Protein AF-A0A348B0L6-F1 (afdb_monomer)

Secondary structure (DSSP, 8-state):
-----------GGG--PPPHHHHTTS---TT--EEEEEETTTTEEEEEE--S-----

Radius of gyration: 13.25 Å; Cα contacts (8 Å, |Δi|>4): 43; chains: 1; bounding box: 30×31×33 Å

Nearest PDB structures (foldseek):
  5itm-assembly1_B  TM=9.833E-01  e=5.910E-05  Saccharolobus solfataricus
  5itm-assembly2_A  TM=9.679E-01  e=4.860E-05  Saccharolobus solfataricus
  1z0r-assembly1_B  TM=7.667E-01  e=4.016E-02  Bacillus subtilis
  2ro4-assembly1_B  TM=7.318E-01  e=6.767E-02  Bacillus subtilis
  3o27-assembly1_B  TM=5.942E-01  e=3.032E-01  Saccharolobus islandicus

Structure (mmCIF, N/CA/C/O backbone):
data_AF-A0A348B0L6-F1
#
_entry.id   AF-A0A348B0L6-F1
#
loop_
_atom_site.group_PDB
_atom_site.id
_atom_site.type_symbol
_atom_site.label_atom_id
_atom_site.label_alt_id
_atom_site.label_comp_id
_atom_site.label_asym_id
_atom_site.label_entity_id
_atom_site.label_seq_id
_atom_site.pdbx_PDB_ins_code
_atom_site.Cartn_x
_atom_site.Cartn_y
_atom_site.Cartn_z
_atom_site.occupancy
_atom_site.B_iso_or_equiv
_atom_site.auth_seq_id
_atom_site.auth_comp_id
_atom_site.auth_asym_id
_atom_site.auth_atom_id
_atom_site.pdbx_PDB_model_num
ATOM 1 N N . MET A 1 1 ? -11.284 -5.512 17.365 1.00 50.44 1 MET A N 1
ATOM 2 C CA . MET A 1 1 ? -10.403 -5.391 16.182 1.00 50.44 1 MET A CA 1
ATOM 3 C C . MET A 1 1 ? -10.181 -3.911 15.914 1.00 50.44 1 MET A C 1
ATOM 5 O O . MET A 1 1 ? -11.160 -3.183 15.846 1.00 50.44 1 MET A O 1
ATOM 9 N N . ALA A 1 2 ? -8.934 -3.441 15.862 1.00 74.56 2 ALA A N 1
ATOM 10 C CA . ALA A 1 2 ? -8.640 -2.012 15.736 1.00 74.56 2 ALA A CA 1
ATOM 11 C C . ALA A 1 2 ? -8.401 -1.638 14.266 1.00 74.56 2 ALA A C 1
ATOM 13 O O . ALA A 1 2 ? -7.342 -1.950 13.715 1.00 74.56 2 ALA A O 1
ATOM 14 N N . ARG A 1 3 ? -9.379 -0.966 13.649 1.00 83.31 3 ARG A N 1
ATOM 15 C CA . ARG A 1 3 ? -9.228 -0.304 12.346 1.00 83.31 3 ARG A CA 1
ATOM 16 C C . ARG A 1 3 ? -8.214 0.832 12.496 1.00 83.31 3 ARG A C 1
ATOM 18 O O . ARG A 1 3 ? -8.245 1.575 13.474 1.00 83.31 3 ARG A O 1
ATOM 25 N N . THR A 1 4 ? -7.264 0.933 11.575 1.00 89.38 4 THR A N 1
ATOM 26 C CA . THR A 1 4 ? -6.283 2.025 11.553 1.00 89.38 4 THR A CA 1
ATOM 27 C C . THR A 1 4 ? -6.339 2.666 10.191 1.00 89.38 4 THR A C 1
ATOM 29 O O . THR A 1 4 ? -6.084 2.009 9.190 1.00 89.38 4 THR A O 1
ATOM 32 N N . GLU A 1 5 ? -6.698 3.937 10.185 1.00 91.25 5 GLU A N 1
ATOM 33 C CA . GLU A 1 5 ? -6.894 4.738 8.991 1.00 91.25 5 GLU A CA 1
ATOM 34 C C . GLU A 1 5 ? -6.308 6.124 9.213 1.00 91.25 5 GLU A C 1
ATOM 36 O O . GLU A 1 5 ? -6.175 6.589 10.349 1.00 91.25 5 GLU A O 1
ATOM 41 N N . GLU A 1 6 ? -5.917 6.764 8.122 1.00 93.62 6 GLU A N 1
ATOM 42 C CA . GLU A 1 6 ? -5.368 8.109 8.134 1.00 93.62 6 GLU A CA 1
ATOM 43 C C . GLU A 1 6 ? -5.635 8.747 6.771 1.00 93.62 6 GLU A C 1
ATOM 45 O O . GLU A 1 6 ? -5.469 8.102 5.734 1.00 93.62 6 GLU A O 1
ATOM 50 N N . ILE A 1 7 ? -6.092 9.999 6.778 1.00 94.69 7 ILE A N 1
ATOM 51 C CA . ILE A 1 7 ? -6.389 10.745 5.555 1.00 94.69 7 ILE A CA 1
ATOM 52 C C . ILE A 1 7 ? -5.072 11.291 5.011 1.00 94.69 7 ILE A C 1
ATOM 54 O O . ILE A 1 7 ? -4.382 12.053 5.686 1.00 94.69 7 ILE A O 1
ATOM 58 N N . VAL A 1 8 ? -4.737 10.916 3.780 1.00 96.25 8 VAL A N 1
ATOM 59 C CA . VAL A 1 8 ? -3.515 11.350 3.098 1.00 96.25 8 VAL A CA 1
ATOM 60 C C . VAL A 1 8 ? -3.849 12.020 1.774 1.00 96.25 8 VAL A C 1
ATOM 62 O O . VAL A 1 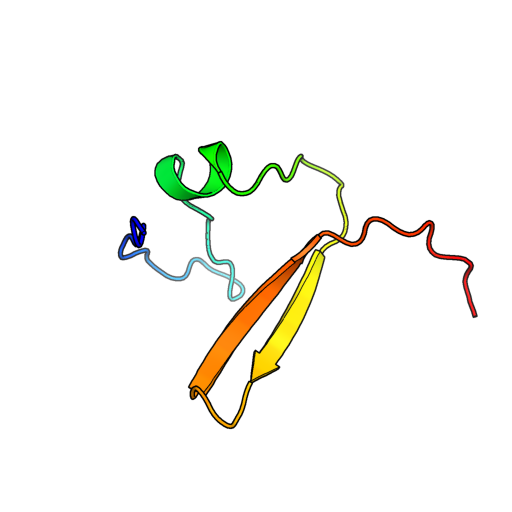8 ? -4.858 11.726 1.135 1.00 96.25 8 VAL A O 1
ATOM 65 N N . LYS A 1 9 ? -2.980 12.935 1.348 1.00 96.88 9 LYS A N 1
ATOM 66 C CA . LYS A 1 9 ? -3.080 13.582 0.042 1.00 96.88 9 LYS A CA 1
ATOM 67 C C . LYS A 1 9 ? -2.446 12.695 -1.029 1.00 96.88 9 LYS A C 1
ATOM 69 O O . LYS A 1 9 ? -1.345 12.180 -0.836 1.00 96.88 9 LYS A O 1
ATOM 74 N N . VAL A 1 10 ? -3.100 12.599 -2.184 1.00 96.50 10 VAL A N 1
ATOM 75 C CA . VAL A 1 10 ? -2.494 12.012 -3.384 1.00 96.50 10 VAL A CA 1
ATOM 76 C C . VAL A 1 10 ? -1.396 12.949 -3.888 1.00 96.50 10 VAL A C 1
ATOM 78 O O . VAL A 1 10 ? -1.624 14.135 -4.143 1.00 96.50 10 VAL A O 1
ATOM 81 N N . SER A 1 11 ? -0.183 12.421 -3.981 1.00 96.25 11 SER A N 1
ATOM 82 C CA . SER A 1 11 ? 0.980 13.127 -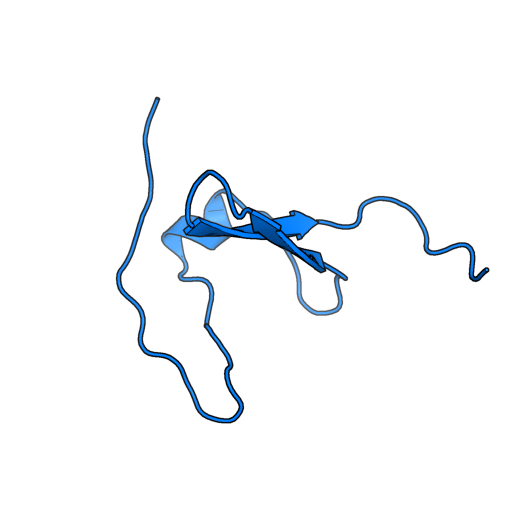4.507 1.00 96.25 11 SER A CA 1
ATOM 83 C C . SER A 1 11 ? 0.975 13.120 -6.037 1.00 96.25 11 SER A C 1
ATOM 85 O O . SER A 1 11 ? 0.097 12.549 -6.686 1.00 96.25 11 SER A O 1
ATOM 87 N N . ARG A 1 12 ? 1.961 13.790 -6.642 1.00 95.88 12 ARG A N 1
ATOM 88 C CA . ARG A 1 12 ? 2.139 13.765 -8.100 1.00 95.88 12 ARG A CA 1
ATOM 89 C C . ARG A 1 1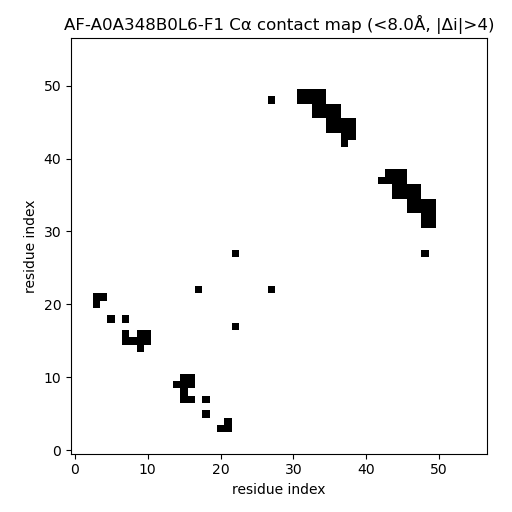2 ? 2.262 12.321 -8.600 1.00 95.88 12 ARG A C 1
ATOM 91 O O . ARG A 1 12 ? 2.655 11.430 -7.851 1.00 95.88 12 ARG A O 1
ATOM 98 N N . ASN A 1 13 ? 1.935 12.108 -9.872 1.00 96.62 13 ASN A N 1
ATOM 99 C CA . ASN A 1 13 ? 2.010 10.796 -10.521 1.00 96.62 13 ASN A CA 1
ATOM 100 C C . ASN A 1 13 ? 1.191 9.708 -9.798 1.00 96.62 13 ASN A C 1
ATOM 102 O O . ASN A 1 13 ? 1.601 8.554 -9.766 1.00 96.62 13 ASN A O 1
ATOM 106 N N . TYR A 1 14 ? 0.048 10.081 -9.205 1.00 95.19 14 TYR A N 1
ATOM 107 C CA . TYR A 1 14 ? -0.881 9.162 -8.531 1.00 95.19 14 TYR A CA 1
ATOM 108 C C . TYR A 1 14 ? -0.279 8.396 -7.340 1.00 95.19 14 TYR A C 1
ATOM 110 O O . TYR A 1 14 ? -0.785 7.350 -6.940 1.00 95.19 14 TYR A O 1
ATOM 118 N N . GLN A 1 15 ? 0.795 8.915 -6.742 1.00 94.56 15 GLN A N 1
ATOM 119 C CA . GLN A 1 15 ? 1.443 8.272 -5.603 1.00 94.56 15 GLN A CA 1
ATOM 120 C C . GLN A 1 15 ? 0.673 8.536 -4.308 1.00 94.56 15 GLN A C 1
ATOM 122 O O . GLN A 1 15 ? 0.331 9.677 -3.987 1.00 94.56 15 GLN A O 1
ATOM 127 N N . ILE A 1 16 ? 0.453 7.483 -3.525 1.00 94.31 16 ILE A N 1
ATOM 128 C CA . ILE A 1 16 ? -0.123 7.568 -2.182 1.00 94.31 16 ILE A CA 1
ATOM 129 C C . ILE A 1 16 ? 0.924 7.069 -1.193 1.00 94.31 16 ILE A C 1
ATOM 131 O O . ILE A 1 16 ? 1.361 5.921 -1.258 1.00 94.31 16 ILE A O 1
ATOM 135 N N . THR A 1 17 ? 1.330 7.932 -0.265 1.00 93.19 17 THR A N 1
ATOM 136 C CA . THR A 1 17 ? 2.277 7.553 0.786 1.00 93.19 17 THR A CA 1
ATOM 137 C C . THR A 1 17 ? 1.542 6.792 1.877 1.00 93.19 17 THR A C 1
ATOM 139 O O . THR A 1 17 ? 0.635 7.340 2.500 1.00 93.19 17 THR A O 1
ATOM 142 N N . ILE A 1 18 ? 1.963 5.557 2.158 1.00 92.50 18 ILE A N 1
ATOM 143 C CA . ILE A 1 18 ? 1.424 4.791 3.285 1.00 92.50 18 ILE A CA 1
ATOM 144 C C . ILE A 1 18 ? 1.959 5.408 4.595 1.00 92.50 18 ILE A C 1
ATOM 146 O O . ILE A 1 18 ? 3.175 5.403 4.834 1.00 92.50 18 ILE A O 1
ATOM 150 N N . PRO A 1 19 ? 1.085 5.959 5.456 1.00 93.62 19 PRO A N 1
ATOM 151 C CA . PRO A 1 19 ? 1.496 6.676 6.656 1.00 93.62 19 PRO A CA 1
ATOM 152 C C . PRO A 1 19 ? 2.125 5.740 7.694 1.00 93.62 19 PRO A C 1
ATOM 154 O O . PRO A 1 19 ? 1.939 4.519 7.676 1.00 93.62 19 PRO A O 1
ATOM 157 N N . SER A 1 20 ? 2.900 6.311 8.619 1.00 91.44 20 SER A N 1
ATOM 158 C CA . SER A 1 20 ? 3.696 5.559 9.603 1.00 91.44 20 SER A CA 1
ATOM 159 C C . SER A 1 20 ? 2.859 4.587 10.441 1.00 91.44 20 SER A C 1
ATOM 161 O O . SER A 1 20 ? 3.278 3.448 10.638 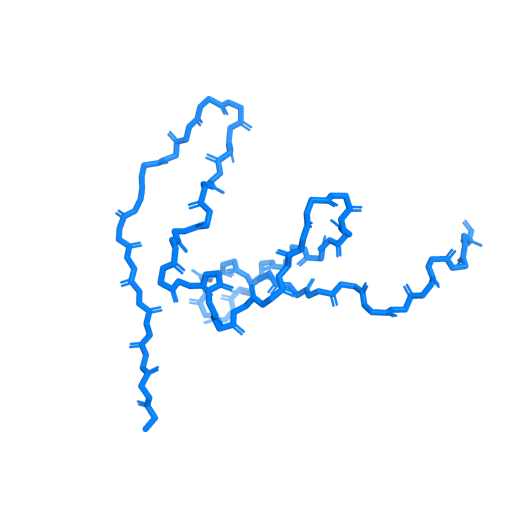1.00 91.44 20 SER A O 1
ATOM 163 N N . LYS A 1 21 ? 1.653 4.990 10.865 1.00 91.12 21 LYS A N 1
ATOM 164 C CA . LYS A 1 21 ? 0.734 4.151 11.655 1.00 91.12 21 LYS A CA 1
ATOM 165 C C . LYS A 1 21 ? 0.338 2.866 10.931 1.00 91.12 21 LYS A C 1
ATOM 167 O O . LYS A 1 21 ? 0.212 1.818 11.561 1.00 91.12 21 LYS A O 1
ATOM 172 N N . ILE A 1 22 ? 0.150 2.948 9.613 1.00 92.44 22 ILE A N 1
ATOM 173 C CA . ILE A 1 22 ? -0.204 1.794 8.784 1.00 92.44 22 ILE A CA 1
ATOM 174 C C . ILE A 1 22 ? 1.047 0.952 8.511 1.00 92.44 22 ILE A C 1
ATOM 176 O O . ILE A 1 22 ? 0.994 -0.257 8.715 1.00 92.44 22 ILE A O 1
ATOM 180 N N . ARG A 1 23 ? 2.194 1.567 8.178 1.00 89.56 23 ARG A N 1
ATOM 181 C CA . ARG A 1 23 ? 3.474 0.854 7.943 1.00 89.56 23 ARG A CA 1
ATOM 182 C C . ARG A 1 23 ? 3.961 0.029 9.139 1.00 89.56 23 ARG A C 1
ATOM 184 O O . ARG A 1 23 ? 4.590 -1.005 8.954 1.00 89.56 23 ARG A O 1
ATOM 191 N N . GLN A 1 24 ? 3.651 0.442 10.369 1.00 87.94 24 GLN A N 1
ATOM 192 C CA . GLN A 1 24 ? 3.990 -0.342 11.566 1.00 87.94 24 GLN A CA 1
ATOM 193 C C . GLN A 1 24 ? 3.282 -1.706 11.606 1.00 87.94 24 GLN A C 1
ATOM 195 O O . GLN A 1 24 ? 3.820 -2.666 12.157 1.00 87.94 24 GLN A O 1
ATOM 200 N N . LYS A 1 25 ? 2.083 -1.798 11.020 1.00 89.50 25 LYS A N 1
ATOM 201 C CA . LYS A 1 25 ? 1.282 -3.030 10.944 1.00 89.50 25 LYS A CA 1
ATOM 202 C C . LYS A 1 25 ? 1.494 -3.757 9.616 1.00 89.50 25 LYS A C 1
ATOM 204 O O . LYS A 1 25 ? 1.623 -4.977 9.591 1.00 89.50 25 LYS A O 1
ATOM 209 N N . PHE A 1 26 ? 1.546 -2.997 8.527 1.00 87.50 26 PHE A N 1
ATOM 210 C CA . PHE A 1 26 ? 1.773 -3.452 7.163 1.00 87.50 26 PHE A CA 1
ATOM 211 C C . PHE A 1 26 ? 3.263 -3.330 6.835 1.00 87.50 26 PHE A C 1
ATOM 213 O O . PHE A 1 26 ? 3.719 -2.312 6.314 1.00 87.50 26 PHE A O 1
ATOM 220 N N . LYS A 1 27 ? 4.025 -4.358 7.229 1.00 80.88 27 LYS A N 1
ATOM 221 C CA . LYS A 1 27 ? 5.483 -4.418 7.072 1.00 80.88 27 LYS A CA 1
ATOM 222 C C . LYS A 1 27 ? 5.855 -4.613 5.602 1.00 80.88 27 LYS A C 1
ATOM 224 O O . LYS A 1 27 ? 6.033 -5.747 5.174 1.00 80.88 27 LYS A O 1
ATOM 229 N N . ILE A 1 28 ? 5.942 -3.507 4.876 1.00 83.50 28 ILE A N 1
ATOM 230 C CA . ILE A 1 28 ? 6.550 -3.430 3.550 1.00 83.50 28 ILE A CA 1
ATOM 231 C C . ILE A 1 28 ? 7.844 -2.623 3.633 1.00 83.50 28 ILE A C 1
ATOM 233 O O . ILE A 1 28 ? 7.902 -1.606 4.337 1.00 83.50 28 ILE A O 1
ATOM 237 N N . THR A 1 29 ? 8.878 -3.072 2.938 1.00 83.81 29 THR A N 1
ATOM 238 C CA . THR A 1 29 ? 10.165 -2.374 2.842 1.00 83.81 29 THR A CA 1
ATOM 239 C C . THR A 1 29 ? 10.389 -1.819 1.437 1.00 83.81 29 THR A C 1
ATOM 241 O O . THR A 1 29 ? 9.673 -2.125 0.484 1.00 83.81 29 THR A O 1
ATOM 244 N N . GLU A 1 30 ? 11.354 -0.909 1.315 1.00 83.19 30 GLU A N 1
ATOM 245 C CA . GLU A 1 30 ? 11.742 -0.361 0.019 1.00 83.19 30 GLU A CA 1
ATOM 246 C C . GLU A 1 30 ? 12.270 -1.476 -0.896 1.00 83.19 30 GLU A C 1
ATOM 248 O O . GLU A 1 30 ? 13.081 -2.299 -0.476 1.00 83.19 30 GLU A O 1
ATOM 253 N N . GLY A 1 31 ? 11.795 -1.505 -2.144 1.00 84.19 31 GLY A N 1
ATOM 254 C CA . GLY A 1 31 ? 12.155 -2.529 -3.130 1.00 84.19 31 GLY A CA 1
ATOM 255 C C . GLY A 1 31 ? 11.256 -3.770 -3.135 1.00 84.19 31 GLY A C 1
ATOM 256 O O . GLY A 1 31 ? 11.375 -4.584 -4.050 1.00 84.19 31 GLY A O 1
ATOM 257 N N . GLU A 1 32 ? 10.333 -3.915 -2.179 1.00 87.38 32 GLU A N 1
ATOM 258 C CA . GLU A 1 32 ? 9.351 -5.002 -2.205 1.00 87.38 32 GLU A CA 1
ATOM 259 C C . GLU A 1 32 ? 8.236 -4.755 -3.226 1.00 87.38 32 GLU A C 1
ATOM 261 O O . GLU A 1 32 ? 7.780 -3.630 -3.450 1.00 87.38 32 GLU A O 1
ATOM 266 N N . LEU A 1 33 ? 7.767 -5.847 -3.832 1.00 88.75 33 LEU A N 1
ATOM 267 C CA . LEU A 1 33 ? 6.642 -5.827 -4.755 1.00 88.75 33 LEU A CA 1
ATOM 268 C C . LEU A 1 33 ? 5.329 -5.981 -3.989 1.00 88.75 33 LEU A C 1
A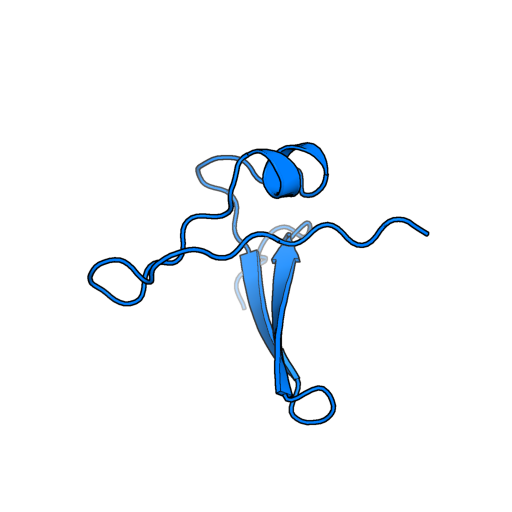TOM 270 O O . LEU A 1 33 ? 5.183 -6.824 -3.100 1.00 88.75 33 LEU A O 1
ATOM 274 N N . VAL A 1 34 ? 4.344 -5.181 -4.382 1.00 91.62 34 VAL A N 1
ATOM 275 C CA . VAL A 1 34 ? 2.982 -5.243 -3.855 1.00 91.62 34 VAL A CA 1
ATOM 276 C C . VAL A 1 34 ? 1.996 -5.427 -4.998 1.00 91.62 34 VAL A C 1
ATOM 278 O O . VAL A 1 34 ? 2.172 -4.885 -6.089 1.00 91.62 34 VAL A O 1
ATOM 281 N N . LYS A 1 35 ? 0.942 -6.192 -4.741 1.00 93.12 35 LYS A N 1
ATOM 282 C CA . LYS A 1 35 ? -0.197 -6.342 -5.637 1.00 93.12 35 LYS A CA 1
ATOM 283 C C . LYS A 1 35 ? -1.243 -5.299 -5.262 1.00 93.12 35 LYS A C 1
ATOM 285 O O . LYS A 1 35 ? -1.608 -5.181 -4.094 1.00 93.12 35 LYS A O 1
ATOM 290 N N . VAL A 1 36 ? -1.717 -4.550 -6.252 1.00 94.56 36 VAL A N 1
ATOM 291 C CA . VAL A 1 36 ? -2.776 -3.548 -6.093 1.00 94.56 36 VAL A CA 1
ATOM 292 C C . VAL A 1 36 ? -4.040 -4.106 -6.734 1.00 94.56 36 VAL A C 1
ATOM 294 O O . VAL A 1 36 ? -4.052 -4.384 -7.931 1.00 94.56 36 VAL A O 1
ATOM 297 N N . VAL A 1 37 ? -5.082 -4.310 -5.934 1.00 96.19 37 VAL A N 1
ATOM 298 C CA . VAL A 1 37 ? -6.358 -4.896 -6.363 1.00 96.19 37 VAL A CA 1
ATOM 299 C C . VAL A 1 37 ? -7.462 -3.887 -6.105 1.00 96.19 37 VAL A C 1
ATOM 301 O O . VAL A 1 37 ? -7.563 -3.358 -5.003 1.00 96.19 37 VAL A O 1
ATOM 304 N N . TYR A 1 38 ? -8.293 -3.620 -7.104 1.00 97.19 38 TYR A N 1
ATOM 305 C CA . TYR A 1 38 ? -9.549 -2.916 -6.888 1.00 97.19 38 TYR A CA 1
ATOM 306 C C . TYR A 1 38 ? -10.641 -3.946 -6.595 1.00 97.19 38 TYR A C 1
ATOM 308 O O . TYR A 1 38 ? -10.780 -4.914 -7.340 1.00 97.19 38 TYR A O 1
ATOM 316 N N . ASP A 1 39 ? -11.354 -3.775 -5.485 1.00 96.00 39 ASP A N 1
ATOM 317 C CA . ASP A 1 39 ? -12.493 -4.615 -5.118 1.00 96.00 39 ASP A CA 1
ATOM 318 C C . ASP A 1 39 ? -13.788 -3.855 -5.401 1.00 96.00 39 ASP A C 1
ATOM 320 O O . ASP A 1 39 ? -14.151 -2.937 -4.658 1.00 96.00 39 ASP A O 1
ATOM 324 N N . ASP A 1 40 ? -14.479 -4.248 -6.472 1.00 96.31 40 ASP A N 1
ATOM 325 C CA . ASP A 1 40 ? -15.743 -3.641 -6.898 1.00 96.31 40 ASP A CA 1
ATOM 326 C C . ASP A 1 40 ? -16.850 -3.749 -5.836 1.00 96.31 40 ASP A C 1
ATOM 328 O O . ASP A 1 40 ? -17.731 -2.893 -5.777 1.00 96.31 40 ASP A O 1
ATOM 332 N N . ASN A 1 41 ? -16.814 -4.765 -4.967 1.00 96.50 41 ASN A N 1
ATOM 333 C CA . ASN A 1 41 ? -17.873 -4.984 -3.976 1.00 96.50 41 ASN A CA 1
ATOM 334 C C . ASN A 1 41 ? -17.784 -3.985 -2.822 1.00 96.50 41 ASN A C 1
ATOM 336 O O . ASN A 1 41 ? -18.797 -3.530 -2.294 1.00 96.50 41 ASN A O 1
ATOM 340 N N . GLU A 1 42 ? -16.557 -3.671 -2.412 1.00 95.12 42 GLU A N 1
ATOM 341 C CA . GLU A 1 42 ? -16.280 -2.753 -1.308 1.00 95.12 42 GLU A CA 1
ATOM 342 C C . GLU A 1 42 ? -15.996 -1.325 -1.800 1.00 95.12 42 GLU A C 1
ATOM 344 O O . GLU A 1 42 ? -15.990 -0.393 -0.995 1.00 95.12 42 GLU A O 1
ATOM 349 N N . ASN A 1 43 ? -15.785 -1.142 -3.109 1.00 94.88 43 ASN A N 1
ATOM 350 C CA . ASN A 1 43 ? -15.349 0.107 -3.731 1.00 94.88 43 ASN A CA 1
ATOM 351 C C . ASN A 1 43 ? -14.056 0.654 -3.090 1.00 94.88 43 ASN A C 1
ATOM 353 O O . ASN A 1 43 ? -13.942 1.839 -2.762 1.00 94.88 43 ASN A O 1
ATOM 357 N N . VAL A 1 44 ? -13.074 -0.229 -2.879 1.00 95.69 44 VAL A N 1
ATOM 358 C CA . VAL A 1 44 ? -11.777 0.105 -2.268 1.00 95.69 44 VAL A CA 1
ATOM 359 C C . VAL A 1 44 ? -10.610 -0.494 -3.046 1.00 95.69 44 VAL A C 1
ATOM 361 O O . VAL A 1 44 ? -10.733 -1.520 -3.713 1.00 95.69 44 VAL A O 1
ATOM 364 N N . VAL A 1 45 ? -9.438 0.131 -2.912 1.00 94.94 45 VAL A N 1
ATOM 365 C CA . VAL A 1 45 ? -8.166 -0.440 -3.365 1.00 94.94 45 VAL A CA 1
ATOM 366 C C . VAL A 1 45 ? -7.507 -1.186 -2.206 1.00 94.94 45 VAL A C 1
ATOM 368 O O . VAL A 1 45 ? -7.254 -0.609 -1.148 1.00 94.94 45 VAL A O 1
ATOM 371 N N . LYS A 1 46 ? -7.198 -2.464 -2.420 1.00 93.31 46 LYS A N 1
ATOM 372 C CA . LYS A 1 46 ? -6.473 -3.344 -1.500 1.00 93.31 46 LYS A CA 1
ATOM 373 C C . LYS A 1 46 ? -5.022 -3.477 -1.969 1.00 93.31 46 LYS A C 1
ATOM 375 O O . LYS A 1 46 ? -4.753 -3.632 -3.160 1.00 93.31 46 LYS A O 1
ATOM 380 N N . ILE A 1 47 ? -4.084 -3.390 -1.027 1.00 92.88 47 ILE A N 1
ATOM 381 C CA . ILE A 1 47 ? -2.648 -3.568 -1.277 1.00 92.88 47 ILE A CA 1
ATOM 382 C C . ILE A 1 47 ? -2.198 -4.819 -0.530 1.00 92.88 47 ILE A C 1
ATOM 384 O O . ILE A 1 47 ? -2.346 -4.902 0.689 1.00 92.88 47 ILE A O 1
ATOM 388 N N . GLU A 1 48 ? -1.635 -5.779 -1.255 1.00 91.12 48 GLU A N 1
ATOM 389 C CA . GLU A 1 48 ? -1.201 -7.069 -0.720 1.00 91.12 48 GLU A CA 1
ATOM 390 C C . GLU A 1 48 ? 0.309 -7.249 -0.951 1.00 91.12 48 GLU A C 1
ATOM 392 O O . GLU A 1 48 ? 0.791 -6.982 -2.055 1.00 91.12 48 GLU A O 1
ATOM 397 N N . PRO A 1 49 ? 1.091 -7.688 0.052 1.00 88.62 49 PRO A N 1
ATOM 398 C CA . PRO A 1 49 ? 2.510 -7.958 -0.141 1.00 88.62 49 PRO A CA 1
ATOM 399 C C . PRO A 1 49 ? 2.687 -9.210 -1.005 1.00 88.62 49 PRO A C 1
ATOM 401 O O . PRO A 1 49 ? 2.100 -10.257 -0.716 1.00 88.62 49 PRO A O 1
ATOM 404 N N . VAL A 1 50 ? 3.530 -9.133 -2.034 1.00 86.88 50 VAL A N 1
ATOM 405 C CA . VAL A 1 50 ? 3.872 -10.303 -2.849 1.00 86.88 50 VAL A CA 1
ATOM 406 C C . VAL A 1 50 ? 4.967 -11.079 -2.123 1.00 86.88 50 VAL A C 1
ATOM 408 O O . VAL A 1 50 ? 6.134 -10.706 -2.153 1.00 86.88 50 VAL 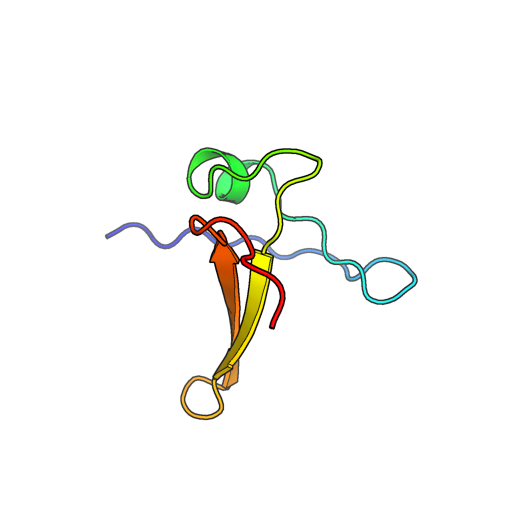A O 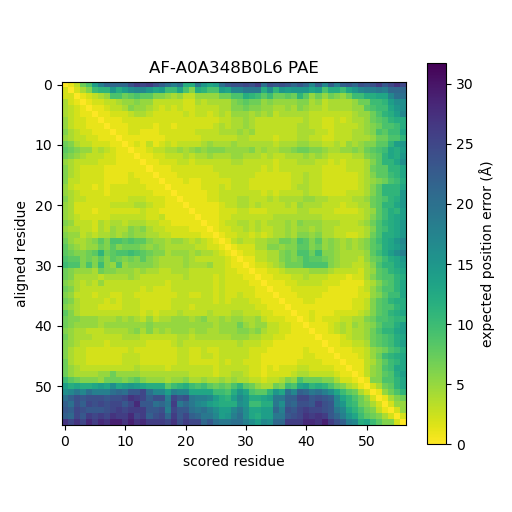1
ATOM 411 N N . ARG A 1 51 ? 4.582 -12.147 -1.415 1.00 73.38 51 ARG A N 1
ATOM 412 C CA . ARG A 1 51 ? 5.529 -13.009 -0.678 1.00 73.38 51 ARG A CA 1
ATOM 413 C C . ARG A 1 51 ? 6.128 -14.128 -1.527 1.00 73.38 51 ARG A C 1
ATOM 415 O O . ARG A 1 51 ? 7.111 -14.736 -1.116 1.00 73.38 51 ARG A O 1
ATOM 422 N N . GLU A 1 52 ? 5.548 -14.408 -2.688 1.00 62.09 52 GLU A N 1
ATOM 423 C CA . GLU A 1 52 ? 6.059 -15.422 -3.603 1.00 62.09 52 GLU A CA 1
ATOM 424 C C . GLU A 1 52 ? 7.060 -14.818 -4.585 1.00 62.09 52 GLU A C 1
ATOM 426 O O . GLU A 1 52 ? 6.800 -13.803 -5.230 1.00 62.09 52 GLU A O 1
ATOM 431 N N . LEU A 1 53 ? 8.221 -15.474 -4.680 1.00 56.19 53 LEU A N 1
ATOM 432 C CA . LEU A 1 53 ? 9.212 -15.272 -5.731 1.00 56.19 53 LEU A CA 1
ATOM 433 C C . LEU A 1 53 ? 8.477 -15.228 -7.071 1.00 56.19 53 LEU A C 1
ATOM 435 O O . LEU A 1 53 ? 7.901 -16.237 -7.476 1.00 56.19 53 LEU A O 1
ATOM 439 N N . TRP A 1 54 ? 8.509 -14.080 -7.748 1.00 5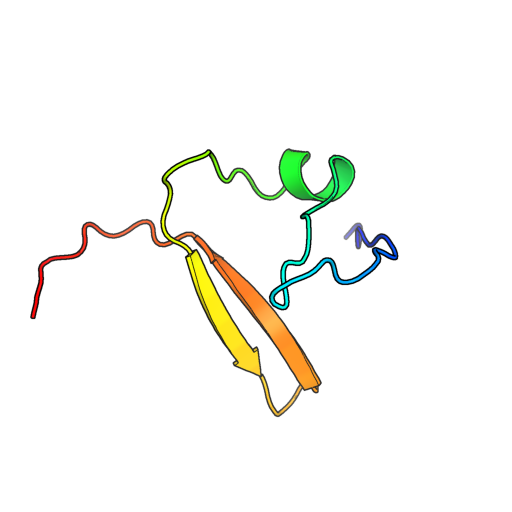3.78 54 TRP A N 1
ATOM 440 C CA . TRP A 1 54 ? 8.136 -13.978 -9.153 1.00 53.78 54 TRP A CA 1
ATOM 441 C C . TRP A 1 54 ? 8.936 -15.025 -9.940 1.00 53.78 54 TRP A C 1
ATOM 443 O O . TRP A 1 54 ? 10.079 -14.791 -10.330 1.00 53.78 54 TRP A O 1
ATOM 453 N N . LYS A 1 55 ? 8.354 -16.205 -10.166 1.00 46.75 55 LYS A N 1
ATOM 454 C CA . LYS A 1 55 ? 8.769 -17.084 -11.251 1.00 46.75 55 LYS A CA 1
ATOM 455 C C . LYS A 1 55 ? 8.116 -16.486 -12.480 1.00 46.75 55 LYS A C 1
ATOM 457 O O . LYS A 1 55 ? 6.920 -16.670 -12.676 1.00 46.75 55 LYS A O 1
ATOM 462 N N . GLY A 1 56 ? 8.884 -15.669 -13.202 1.00 56.97 56 GLY A N 1
ATOM 463 C CA . GLY A 1 56 ? 8.457 -15.082 -14.467 1.00 56.97 56 GLY A CA 1
ATOM 464 C C . GLY A 1 56 ? 7.744 -16.133 -15.313 1.00 56.97 56 GLY A C 1
ATOM 465 O O . GLY A 1 56 ? 8.256 -17.243 -15.475 1.00 56.97 56 GLY A O 1
ATOM 466 N N . GLN A 1 57 ? 6.541 -15.786 -15.756 1.00 47.81 57 GLN A N 1
ATOM 467 C CA . GLN A 1 57 ? 5.784 -16.544 -16.740 1.00 47.81 57 GLN A CA 1
ATOM 468 C C . GLN A 1 57 ? 6.059 -15.961 -18.123 1.00 47.81 57 GLN A C 1
ATOM 470 O O . GLN A 1 57 ? 6.180 -14.717 -18.209 1.00 47.81 57 GLN A O 1
#

Mean predicted aligned error: 6.0 Å

Sequence (57 aa):
MARTEEIVKVSRNYQITIPSKIRQKFKITEGELVKVVYDDNENVVKIEPVRELWKGQ

Organism: NCBI:txid1670455

pLDDT: mean 86.53, std 13.54, range [46.75, 97.19]

Solvent-accessible surface area (backbone atoms only — not comparable to full-atom values): 4158 Å² total; per-residue (Å²): 136,87,88,82,85,80,94,72,73,76,44,78,93,81,38,70,76,80,50,69,81,51,42,76,75,52,84,73,62,92,91,65,58,68,46,80,42,76,40,83,90,78,72,45,78,47,80,43,79,59,83,67,81,84,73,84,127

Foldseek 3Di:
DDDDDDDFDQDPPRDTDDDPRRCVVVVDDPPWDWDWDQDPVVRDIDIGTDPDDPPDD

InterPro domains:
  IPR007159 SpoVT-AbrB domain [PF04014] (7-54)
  IPR007159 SpoVT-AbrB domain [PS51740] (5-52)
  IPR007159 SpoVT-AbrB domain [SM00966] (8-55)
  IPR007159 SpoVT-AbrB domain [TIGR01439] (7-51)
  IPR037914 SpoVT-AbrB domain superfamily [SSF89447] (2-45)
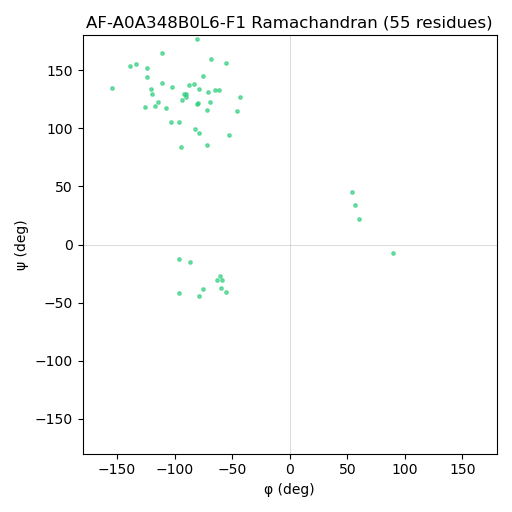  IPR052975 Repressor-like protein SSo7c3-like [PTHR34860] (1-48)